Protein AF-A0A4Q3S4S1-F1 (afdb_monomer_lite)

Radius of gyration: 13.64 Å; chains: 1; bounding box: 35×16×42 Å

Secondary structure (DSSP, 8-state):
----SSHHHHHHHHHHHHHHHHHHHHHH----HHHHHHHHHHHSSHHHHHHTT--

Sequence (55 aa):
VEGNRMVNMQLTNSKLVDRGTQMVMMRTGITDYEKAQQLLLKYGSVKKAVESTYQ

Structure (mmCIF, N/CA/C/O backbone):
data_AF-A0A4Q3S4S1-F1
#
_entry.id   AF-A0A4Q3S4S1-F1
#
loop_
_atom_site.group_PDB
_atom_site.id
_atom_site.type_symbol
_atom_site.label_atom_id
_atom_site.label_alt_id
_atom_site.label_comp_id
_atom_site.label_asym_id
_atom_site.label_entity_id
_atom_site.label_seq_id
_atom_site.pdbx_PDB_ins_code
_atom_site.Cartn_x
_atom_site.Cartn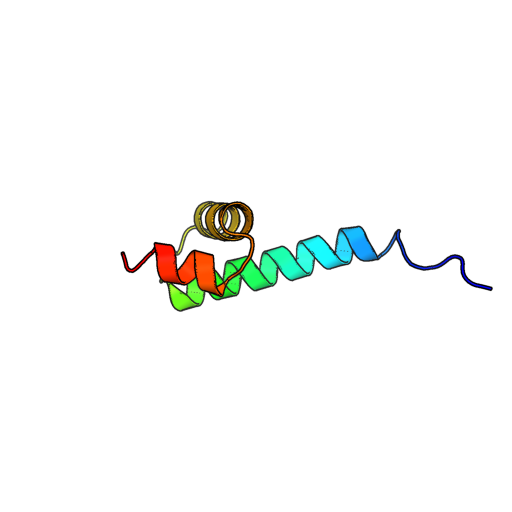_y
_atom_site.Cartn_z
_atom_site.occupancy
_atom_site.B_iso_or_equiv
_atom_site.auth_seq_id
_atom_site.auth_comp_id
_atom_site.auth_asym_id
_atom_site.auth_atom_id
_atom_site.pdbx_PDB_model_num
ATOM 1 N N . VAL A 1 1 ? 24.242 -6.875 -28.941 1.00 51.16 1 VAL A N 1
ATOM 2 C CA . VAL A 1 1 ? 22.879 -7.384 -28.666 1.00 51.16 1 VAL A CA 1
ATOM 3 C C . VAL A 1 1 ? 22.436 -6.979 -27.265 1.00 51.16 1 VAL A C 1
ATOM 5 O O . VAL A 1 1 ? 22.530 -7.798 -26.377 1.00 51.16 1 VAL A O 1
ATOM 8 N N . GLU A 1 2 ? 21.962 -5.750 -27.035 1.00 40.25 2 GLU A N 1
ATOM 9 C CA . GLU A 1 2 ? 21.308 -5.381 -25.757 1.00 40.25 2 GLU A CA 1
ATOM 10 C C . GLU A 1 2 ? 20.285 -4.255 -25.980 1.00 40.25 2 GLU A C 1
ATOM 12 O O . GLU A 1 2 ? 20.416 -3.140 -25.494 1.00 40.25 2 GLU A O 1
ATOM 17 N N . GLY A 1 3 ? 19.259 -4.546 -26.779 1.00 44.06 3 GLY A N 1
ATOM 18 C CA . GLY A 1 3 ? 18.150 -3.632 -27.068 1.00 44.06 3 GLY A CA 1
ATOM 19 C C . GLY A 1 3 ? 16.848 -4.041 -26.384 1.00 44.06 3 GLY A C 1
ATOM 20 O O . GLY A 1 3 ? 15.794 -3.926 -26.994 1.00 44.06 3 GLY A O 1
ATOM 21 N N . ASN A 1 4 ? 16.895 -4.606 -25.172 1.00 53.69 4 ASN A N 1
ATOM 22 C CA . ASN A 1 4 ? 15.707 -5.225 -24.583 1.00 53.69 4 ASN A CA 1
ATOM 23 C C . ASN A 1 4 ? 15.632 -5.014 -23.068 1.00 53.69 4 ASN A C 1
ATOM 25 O O . ASN A 1 4 ? 15.924 -5.935 -22.312 1.00 53.69 4 ASN A O 1
ATOM 29 N N . ARG A 1 5 ? 15.294 -3.805 -22.591 1.00 48.88 5 ARG A N 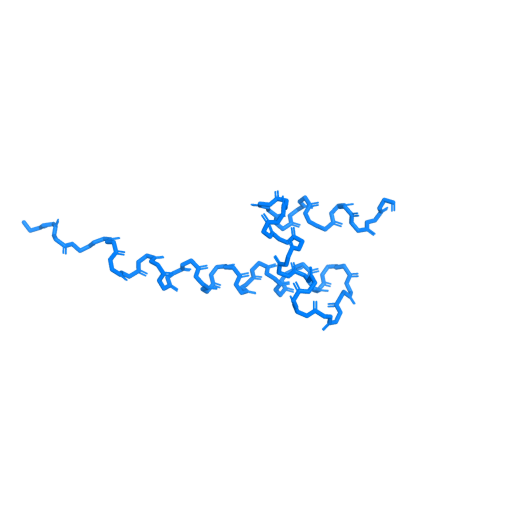1
ATOM 30 C CA . ARG A 1 5 ? 15.055 -3.627 -21.141 1.00 48.88 5 ARG A CA 1
ATOM 31 C C . ARG A 1 5 ? 14.067 -2.549 -20.686 1.00 48.88 5 ARG A C 1
ATOM 33 O O . ARG A 1 5 ? 13.705 -2.580 -19.519 1.00 48.88 5 ARG A O 1
ATOM 40 N N . MET A 1 6 ? 13.547 -1.666 -21.545 1.00 52.91 6 MET A N 1
ATOM 41 C CA . MET A 1 6 ? 12.625 -0.605 -21.076 1.00 52.91 6 MET A CA 1
ATOM 42 C C . MET A 1 6 ? 11.159 -0.764 -21.493 1.00 52.91 6 MET A C 1
ATOM 44 O O . MET A 1 6 ? 10.284 -0.293 -20.773 1.00 52.91 6 MET A O 1
ATOM 48 N N . VAL A 1 7 ? 10.856 -1.486 -22.575 1.00 46.75 7 VAL A N 1
ATOM 49 C CA . VAL A 1 7 ? 9.466 -1.618 -23.063 1.00 46.75 7 VAL A CA 1
ATOM 50 C C . VAL A 1 7 ? 8.642 -2.588 -22.201 1.00 46.75 7 VAL A C 1
ATOM 52 O O . VAL A 1 7 ? 7.468 -2.348 -21.942 1.00 46.75 7 VAL A O 1
ATOM 55 N N . ASN A 1 8 ? 9.272 -3.624 -21.637 1.00 45.09 8 ASN A N 1
ATOM 56 C CA . ASN A 1 8 ? 8.599 -4.547 -20.713 1.00 45.09 8 ASN A CA 1
ATOM 57 C C . ASN A 1 8 ? 8.516 -4.015 -19.272 1.00 45.09 8 ASN A C 1
ATOM 59 O O . ASN A 1 8 ? 7.710 -4.506 -18.490 1.00 45.09 8 ASN A O 1
ATOM 63 N N . MET A 1 9 ? 9.328 -3.025 -18.888 1.00 46.88 9 MET A N 1
ATOM 64 C CA . MET A 1 9 ? 9.443 -2.602 -17.485 1.00 46.88 9 MET A CA 1
ATOM 65 C C . MET A 1 9 ? 8.279 -1.712 -17.025 1.00 46.88 9 MET A C 1
ATOM 67 O O . MET A 1 9 ? 7.859 -1.812 -15.874 1.00 46.88 9 MET A O 1
ATOM 71 N N . GLN A 1 10 ? 7.691 -0.917 -17.927 1.00 46.12 10 GLN A N 1
ATOM 72 C CA . GLN A 1 10 ? 6.477 -0.139 -17.635 1.00 46.12 10 GLN A CA 1
ATOM 73 C C . GLN A 1 10 ? 5.267 -1.049 -17.338 1.00 46.12 10 GLN A C 1
ATOM 75 O O . GLN A 1 10 ? 4.530 -0.795 -16.389 1.00 46.12 10 GLN A O 1
ATOM 80 N N . LEU A 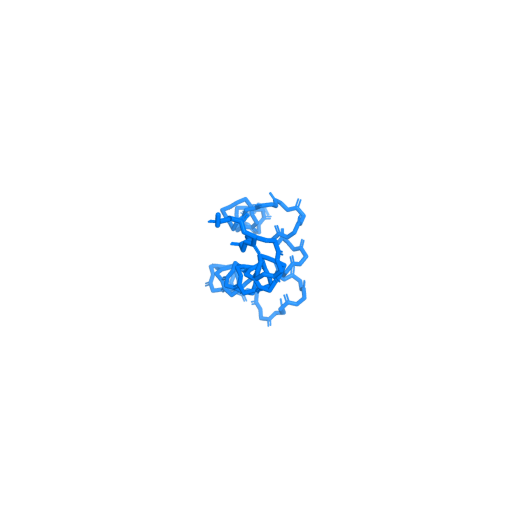1 11 ? 5.127 -2.166 -18.065 1.00 48.31 11 LEU A N 1
ATOM 81 C CA . LEU A 1 11 ? 4.146 -3.230 -17.788 1.00 48.31 11 LEU A CA 1
ATOM 82 C C . LEU A 1 11 ? 4.494 -4.068 -16.541 1.00 48.31 11 LEU A C 1
ATOM 84 O O . LEU A 1 11 ? 3.604 -4.594 -15.874 1.00 48.31 11 LEU A O 1
ATOM 88 N N . THR A 1 12 ? 5.780 -4.208 -16.201 1.00 51.62 12 THR A N 1
ATOM 89 C CA . THR A 1 12 ? 6.212 -4.872 -14.957 1.00 51.62 12 THR A CA 1
ATOM 90 C C . THR A 1 12 ? 5.838 -4.050 -13.724 1.00 51.62 12 THR A C 1
ATOM 92 O O . THR A 1 12 ? 5.452 -4.627 -12.707 1.00 51.62 12 THR A O 1
ATOM 95 N N . ASN A 1 13 ? 5.883 -2.717 -13.812 1.00 66.50 13 ASN A N 1
ATOM 96 C CA . ASN A 1 13 ? 5.515 -1.852 -12.695 1.00 66.50 13 ASN A CA 1
ATOM 97 C C . ASN A 1 13 ? 4.022 -1.902 -12.377 1.00 66.50 13 ASN A C 1
ATOM 99 O O . ASN A 1 13 ? 3.691 -1.981 -11.201 1.00 66.50 13 ASN A O 1
ATOM 103 N N . SER A 1 14 ? 3.125 -1.944 -13.366 1.00 80.25 14 SER A N 1
ATOM 104 C CA . SER A 1 14 ? 1.687 -2.069 -13.075 1.00 80.25 14 SER A CA 1
ATOM 105 C C . SER A 1 14 ? 1.367 -3.364 -1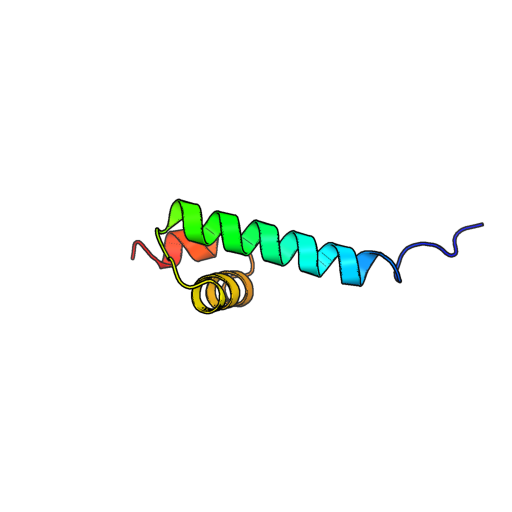2.321 1.00 80.25 14 SER A C 1
ATOM 107 O O . SER A 1 14 ? 0.686 -3.323 -11.304 1.00 80.25 14 SER A O 1
ATOM 109 N N . LYS A 1 15 ? 1.969 -4.501 -12.701 1.00 83.75 15 LYS A N 1
ATOM 110 C CA . LYS A 1 15 ? 1.804 -5.774 -11.967 1.00 83.75 15 LYS A CA 1
ATOM 111 C C . LYS A 1 15 ? 2.392 -5.748 -10.553 1.00 83.75 15 LYS A C 1
ATOM 113 O O . LYS A 1 15 ? 1.890 -6.439 -9.667 1.00 83.75 15 LYS A O 1
ATOM 118 N N . LEU A 1 16 ? 3.489 -5.021 -10.341 1.00 84.31 16 LEU A N 1
ATOM 119 C CA . LEU A 1 16 ? 4.090 -4.859 -9.014 1.00 84.31 16 LEU A CA 1
ATOM 120 C C . LEU A 1 16 ? 3.257 -3.930 -8.131 1.00 84.31 16 LEU A C 1
ATOM 122 O O . LEU A 1 16 ? 3.066 -4.239 -6.957 1.00 84.31 16 LEU A O 1
ATOM 126 N N . VAL A 1 17 ? 2.731 -2.845 -8.702 1.00 86.12 17 VAL A N 1
ATOM 127 C CA . VAL A 1 17 ? 1.796 -1.937 -8.034 1.00 86.12 17 VAL A CA 1
ATOM 128 C C . VAL A 1 17 ? 0.534 -2.698 -7.653 1.00 86.12 17 VAL A C 1
ATOM 130 O O . VAL A 1 17 ? 0.161 -2.659 -6.489 1.00 86.12 17 VAL A O 1
ATOM 133 N N . ASP A 1 18 ? -0.048 -3.488 -8.557 1.00 90.69 18 ASP A N 1
ATOM 134 C CA . ASP A 1 18 ? -1.252 -4.267 -8.256 1.00 90.69 18 ASP A CA 1
ATOM 135 C C . ASP A 1 18 ? -1.026 -5.287 -7.137 1.00 90.69 18 ASP A C 1
ATOM 137 O O . ASP A 1 18 ? -1.814 -5.380 -6.194 1.00 90.69 18 ASP A O 1
ATOM 141 N N . ARG A 1 19 ? 0.094 -6.020 -7.179 1.00 91.56 19 ARG A N 1
ATOM 142 C CA . ARG A 1 19 ? 0.473 -6.936 -6.092 1.00 91.56 19 ARG A CA 1
ATOM 143 C C . ARG A 1 19 ? 0.693 -6.200 -4.777 1.00 91.56 19 ARG A C 1
ATOM 145 O O . ARG A 1 19 ? 0.270 -6.694 -3.735 1.00 91.56 19 ARG A O 1
ATOM 152 N N . GLY A 1 20 ? 1.338 -5.038 -4.813 1.00 92.44 20 GLY A N 1
ATOM 153 C CA . GLY A 1 20 ? 1.523 -4.201 -3.635 1.00 92.44 20 GLY A CA 1
ATOM 154 C C . GLY A 1 20 ? 0.187 -3.736 -3.058 1.00 92.44 20 GLY A C 1
ATOM 155 O O . GLY A 1 20 ? -0.009 -3.831 -1.851 1.00 92.44 20 GLY A O 1
ATOM 156 N N . THR A 1 21 ? -0.751 -3.315 -3.908 1.00 93.56 21 THR A N 1
ATOM 157 C CA . THR A 1 21 ? -2.089 -2.873 -3.504 1.00 93.56 21 THR A CA 1
ATOM 158 C C . THR A 1 21 ? -2.839 -4.014 -2.828 1.00 93.56 21 THR A C 1
ATOM 160 O O . THR A 1 21 ? -3.323 -3.848 -1.713 1.00 93.56 21 THR A O 1
ATOM 163 N N . GLN A 1 22 ? -2.841 -5.205 -3.433 1.00 94.38 22 GLN A N 1
ATOM 164 C CA . GLN A 1 22 ? -3.443 -6.410 -2.853 1.00 94.38 22 GLN A CA 1
ATOM 165 C C . GLN A 1 22 ? -2.813 -6.782 -1.500 1.00 94.38 22 GLN A C 1
ATOM 167 O O . GLN A 1 22 ? -3.521 -7.153 -0.565 1.00 94.38 22 GLN A O 1
ATOM 172 N N . MET A 1 23 ? -1.489 -6.650 -1.354 1.00 93.88 23 MET A N 1
ATOM 173 C CA . MET A 1 23 ? -0.822 -6.878 -0.066 1.00 93.88 23 MET A CA 1
ATOM 174 C C . MET A 1 23 ? -1.229 -5.854 0.993 1.00 93.88 23 MET A C 1
ATOM 176 O O . MET A 1 23 ? -1.413 -6.238 2.146 1.00 93.88 23 MET A O 1
ATOM 180 N N . VAL A 1 24 ? -1.372 -4.576 0.623 1.00 93.31 24 VAL A N 1
ATOM 181 C CA . VAL A 1 24 ? -1.883 -3.541 1.531 1.00 93.31 24 VAL A CA 1
ATOM 182 C C . VAL A 1 24 ? -3.301 -3.906 1.961 1.00 93.31 24 VAL A C 1
ATOM 184 O O . VAL A 1 24 ? -3.530 -4.044 3.155 1.00 93.31 24 VAL A O 1
ATOM 187 N N . MET A 1 25 ? -4.209 -4.178 1.019 1.00 94.31 25 MET A N 1
ATOM 188 C CA . MET A 1 25 ? -5.598 -4.572 1.300 1.00 94.31 25 MET A CA 1
ATOM 189 C C . MET A 1 25 ? -5.698 -5.772 2.247 1.00 94.31 25 MET A C 1
ATOM 191 O O . MET A 1 25 ? -6.409 -5.710 3.246 1.00 94.31 25 MET A O 1
ATOM 195 N N . MET A 1 26 ? -4.944 -6.847 1.986 1.00 93.25 26 MET A N 1
ATOM 196 C CA . MET A 1 26 ? -4.952 -8.044 2.837 1.00 93.25 26 MET A CA 1
ATOM 197 C C . MET A 1 26 ? -4.463 -7.776 4.264 1.00 93.25 26 MET A C 1
ATOM 199 O O . MET A 1 26 ? -4.939 -8.406 5.202 1.00 93.25 26 MET A O 1
ATOM 203 N N . ARG A 1 27 ? -3.486 -6.880 4.438 1.00 92.38 27 ARG A N 1
ATOM 204 C CA . ARG A 1 27 ? -2.899 -6.573 5.751 1.00 92.38 27 ARG A CA 1
ATOM 205 C C . ARG A 1 27 ? -3.782 -5.615 6.546 1.00 92.38 27 ARG A C 1
ATOM 207 O O . ARG A 1 27 ? -3.998 -5.833 7.730 1.00 92.38 27 ARG A O 1
ATOM 214 N N . THR A 1 28 ? -4.282 -4.567 5.899 1.00 90.44 28 THR A N 1
ATOM 215 C CA . THR A 1 28 ? -5.038 -3.483 6.544 1.00 90.44 28 THR A CA 1
ATOM 216 C C . THR A 1 28 ? -6.538 -3.759 6.616 1.00 90.44 28 THR A C 1
ATOM 218 O O . THR A 1 28 ? -7.254 -3.056 7.322 1.00 90.44 28 THR A O 1
ATOM 221 N N . GLY A 1 29 ? -7.033 -4.761 5.882 1.00 92.19 29 GLY A N 1
ATOM 222 C CA . GLY A 1 29 ? -8.463 -5.038 5.747 1.00 92.19 29 GLY A CA 1
ATOM 223 C C . GLY A 1 29 ? -9.199 -4.044 4.843 1.00 92.19 29 GLY A C 1
ATOM 224 O O . GLY A 1 29 ? -10.427 -4.057 4.796 1.00 92.19 29 GLY A O 1
ATOM 225 N N . ILE A 1 30 ? -8.480 -3.172 4.125 1.00 91.31 30 ILE A N 1
ATOM 226 C CA . ILE A 1 30 ? -9.087 -2.231 3.181 1.00 91.31 30 ILE A CA 1
ATOM 227 C C . ILE A 1 30 ? -9.693 -3.015 2.012 1.00 91.31 30 ILE A C 1
ATOM 229 O O . ILE A 1 30 ? -8.989 -3.706 1.282 1.00 91.31 30 ILE A O 1
ATOM 233 N N . THR A 1 31 ? -11.000 -2.867 1.810 1.00 91.38 31 THR A N 1
ATOM 234 C CA . THR A 1 31 ? -11.732 -3.452 0.675 1.00 91.38 31 THR A CA 1
ATOM 235 C C . THR A 1 31 ? -11.698 -2.569 -0.574 1.00 91.38 31 THR A C 1
ATOM 237 O O . THR A 1 31 ? -11.955 -3.051 -1.674 1.00 91.38 31 THR A O 1
ATOM 240 N N . ASP A 1 32 ? -11.345 -1.293 -0.415 1.00 93.88 32 ASP A N 1
ATOM 241 C CA . ASP A 1 32 ? -11.228 -0.318 -1.497 1.00 93.88 32 ASP A CA 1
ATOM 242 C C . ASP A 1 32 ? -9.836 -0.364 -2.146 1.00 93.88 32 ASP A C 1
ATOM 244 O O . ASP A 1 32 ? -8.820 0.029 -1.559 1.00 93.88 32 ASP A O 1
ATOM 248 N N . TYR A 1 33 ? -9.809 -0.838 -3.388 1.00 93.00 33 TYR A N 1
ATOM 249 C CA . TYR A 1 33 ? -8.591 -0.963 -4.173 1.00 93.00 33 TYR A CA 1
ATOM 250 C C . TYR A 1 33 ? -7.918 0.382 -4.454 1.00 93.00 33 TYR A C 1
ATOM 252 O O . TYR A 1 33 ? -6.702 0.495 -4.298 1.00 93.00 33 TYR A O 1
ATOM 260 N N . GLU A 1 34 ? -8.681 1.410 -4.839 1.00 92.19 34 GLU A N 1
ATOM 261 C CA . GLU A 1 34 ? -8.114 2.723 -5.157 1.00 92.19 34 GLU A CA 1
ATOM 262 C C . GLU A 1 34 ? -7.489 3.343 -3.916 1.00 92.19 34 GLU A C 1
ATOM 264 O O . GLU A 1 34 ? -6.372 3.860 -3.967 1.00 92.19 34 GLU A O 1
ATOM 269 N N . LYS A 1 35 ? -8.158 3.216 -2.768 1.00 91.31 35 LYS A N 1
ATOM 270 C CA . LYS A 1 35 ? -7.628 3.707 -1.496 1.00 91.31 35 LYS A CA 1
ATOM 271 C C . LYS A 1 35 ? -6.327 3.005 -1.111 1.00 91.31 35 LYS A C 1
ATOM 273 O O . LYS A 1 35 ? -5.365 3.664 -0.710 1.00 91.31 35 LYS A O 1
ATOM 278 N N . ALA A 1 36 ? -6.265 1.682 -1.256 1.00 92.75 36 ALA A N 1
ATOM 279 C CA . ALA A 1 36 ? -5.051 0.914 -0.992 1.00 92.75 36 ALA A CA 1
ATOM 280 C C . ALA A 1 36 ? -3.924 1.229 -1.994 1.00 92.75 36 ALA A C 1
ATOM 282 O O . ALA A 1 36 ? -2.758 1.306 -1.601 1.00 92.75 36 ALA A O 1
ATOM 283 N N . GLN A 1 37 ? -4.260 1.474 -3.263 1.00 92.69 37 GLN A N 1
ATOM 284 C CA . GLN A 1 37 ? -3.301 1.867 -4.293 1.00 92.69 37 GLN A CA 1
ATOM 285 C C . GLN A 1 37 ? -2.746 3.266 -4.014 1.00 92.69 37 GLN A C 1
ATOM 287 O O . GLN A 1 37 ? -1.534 3.465 -4.055 1.00 92.69 37 GLN A O 1
ATOM 292 N N . GLN A 1 38 ? -3.601 4.228 -3.662 1.00 91.38 38 GLN A N 1
ATOM 293 C CA . GLN A 1 38 ? -3.176 5.571 -3.270 1.00 91.38 38 GLN A CA 1
ATOM 294 C C . GLN A 1 38 ? -2.279 5.533 -2.034 1.00 91.38 38 GLN A C 1
ATOM 296 O O . GLN A 1 38 ? -1.268 6.229 -1.998 1.00 91.38 38 GLN A O 1
ATOM 301 N N . LEU A 1 39 ? -2.595 4.693 -1.045 1.00 90.50 39 LEU A N 1
ATOM 302 C CA . LEU A 1 39 ? -1.737 4.453 0.116 1.00 90.50 39 LEU A CA 1
ATOM 303 C C . LEU A 1 39 ? -0.367 3.908 -0.301 1.00 90.50 39 LEU A C 1
ATOM 305 O O . LEU A 1 39 ? 0.664 4.454 0.093 1.00 90.50 39 LEU A O 1
ATOM 309 N N . LEU A 1 40 ? -0.339 2.873 -1.138 1.00 89.50 40 LEU A N 1
ATOM 310 C CA . LEU A 1 40 ? 0.907 2.297 -1.631 1.00 89.50 40 LEU A CA 1
ATOM 311 C C . LEU A 1 40 ? 1.754 3.327 -2.389 1.00 89.50 40 LEU A C 1
ATOM 313 O O . LEU A 1 40 ? 2.955 3.423 -2.142 1.00 89.50 40 LEU A O 1
ATOM 317 N N . LEU A 1 41 ? 1.136 4.107 -3.277 1.00 89.44 41 LEU A N 1
ATOM 318 C CA . LEU A 1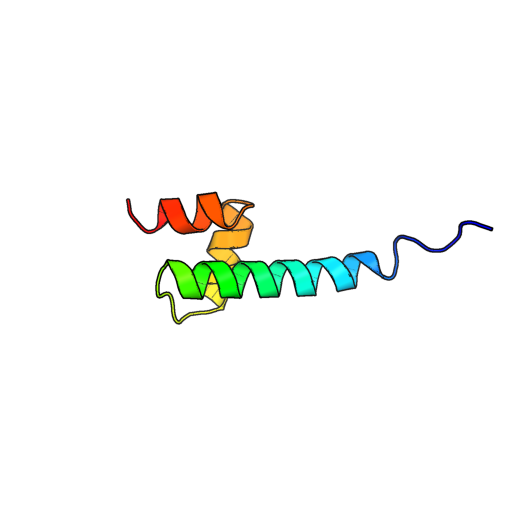 41 ? 1.808 5.140 -4.066 1.00 89.44 41 LEU A CA 1
ATOM 319 C C . LEU A 1 41 ? 2.288 6.305 -3.192 1.00 89.44 41 LEU A C 1
ATOM 321 O O . LEU A 1 41 ? 3.396 6.797 -3.385 1.00 89.44 41 LEU A O 1
ATOM 325 N N . LYS A 1 42 ? 1.497 6.709 -2.194 1.00 89.06 42 LYS A N 1
ATOM 326 C CA . LYS A 1 42 ? 1.827 7.793 -1.259 1.00 89.06 42 LYS A CA 1
ATOM 327 C C . LYS A 1 42 ? 3.021 7.451 -0.374 1.00 89.06 42 LYS A C 1
ATOM 329 O O . LYS A 1 42 ? 3.871 8.303 -0.135 1.00 89.06 42 LYS A O 1
ATOM 334 N N . TYR A 1 43 ? 3.080 6.222 0.133 1.00 89.81 43 TYR A N 1
ATOM 335 C CA . TYR A 1 43 ? 4.126 5.792 1.064 1.00 89.81 43 TYR A CA 1
ATOM 336 C C . TYR A 1 43 ? 5.311 5.097 0.373 1.00 89.81 43 TYR A C 1
ATOM 338 O O . TYR A 1 43 ? 6.372 4.930 0.982 1.00 89.81 43 TYR A O 1
ATOM 346 N N . GLY A 1 44 ? 5.149 4.691 -0.889 1.00 83.75 44 GLY A N 1
ATOM 347 C CA . GLY A 1 44 ? 6.180 4.074 -1.727 1.00 83.75 44 GLY A CA 1
ATOM 348 C C . GLY A 1 44 ? 6.565 2.644 -1.332 1.00 83.75 44 GLY A C 1
ATOM 349 O O . GLY A 1 44 ? 7.401 2.032 -1.993 1.00 83.75 44 GLY A O 1
ATOM 350 N N . SER A 1 45 ? 5.993 2.087 -0.259 1.00 88.50 45 SER A N 1
ATOM 351 C CA . SER A 1 45 ? 6.195 0.690 0.131 1.00 88.50 45 SER A CA 1
ATOM 352 C C . SER A 1 45 ? 4.991 0.128 0.882 1.00 88.50 45 SER A C 1
ATOM 354 O O . SER A 1 45 ? 4.345 0.831 1.660 1.00 88.50 45 SER A O 1
ATOM 356 N N . VAL A 1 46 ? 4.727 -1.170 0.692 1.00 89.69 46 VAL A N 1
ATOM 357 C CA . VAL A 1 46 ? 3.638 -1.893 1.373 1.00 89.69 46 VAL A CA 1
ATOM 358 C C . VAL A 1 46 ? 3.767 -1.762 2.890 1.00 89.69 46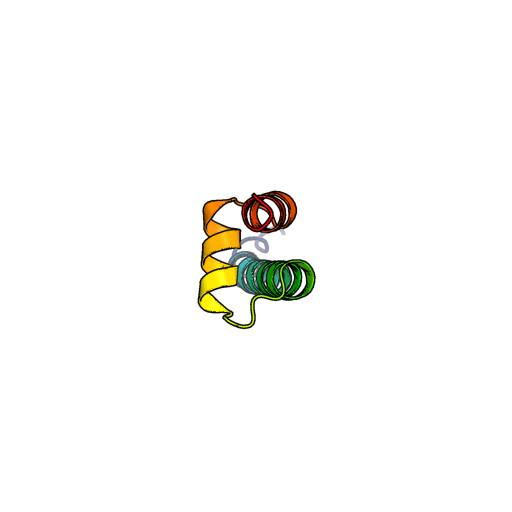 VAL A C 1
ATOM 360 O O . VAL A 1 46 ? 2.786 -1.483 3.563 1.00 89.69 46 VAL A O 1
ATOM 363 N N . LYS A 1 47 ? 4.983 -1.903 3.436 1.00 91.06 47 LYS A N 1
ATOM 364 C CA . LYS A 1 47 ? 5.226 -1.816 4.883 1.00 91.06 47 LYS A CA 1
ATOM 365 C C . LYS A 1 47 ? 4.782 -0.467 5.456 1.00 91.06 47 LYS A C 1
ATOM 367 O O . LYS A 1 47 ? 3.997 -0.445 6.395 1.00 91.06 47 LYS A O 1
ATOM 372 N N . LYS A 1 48 ? 5.223 0.639 4.847 1.00 90.19 48 LYS A N 1
ATOM 373 C CA . LYS A 1 48 ? 4.865 1.995 5.290 1.00 90.19 48 LYS A CA 1
ATOM 374 C C . LYS A 1 48 ? 3.372 2.286 5.101 1.00 90.19 48 LYS A C 1
ATOM 376 O O . LYS A 1 48 ? 2.768 2.931 5.949 1.00 90.19 48 LYS A O 1
ATOM 381 N N . ALA A 1 49 ? 2.785 1.804 4.003 1.00 90.81 49 ALA A N 1
ATOM 382 C CA . ALA A 1 49 ? 1.358 1.950 3.718 1.00 90.81 49 ALA A CA 1
ATOM 383 C C . ALA A 1 49 ? 0.469 1.175 4.704 1.00 90.81 49 ALA A C 1
ATOM 385 O O . ALA A 1 49 ? -0.635 1.608 5.000 1.00 90.81 49 ALA A O 1
ATOM 386 N N . VAL A 1 50 ? 0.943 0.034 5.204 1.00 91.06 50 VAL A N 1
ATOM 387 C CA . VAL A 1 50 ? 0.255 -0.772 6.217 1.00 91.06 50 VAL A CA 1
ATOM 388 C C . VAL A 1 50 ? 0.416 -0.147 7.606 1.00 91.06 50 VAL A C 1
ATOM 390 O O . VAL A 1 50 ? -0.571 0.042 8.307 1.00 91.06 50 VAL A O 1
ATOM 393 N N . GLU A 1 51 ? 1.634 0.247 7.986 1.00 91.38 51 GLU A N 1
ATOM 394 C CA . GLU A 1 51 ? 1.910 0.917 9.268 1.00 91.38 51 GLU A CA 1
ATOM 395 C C . GLU A 1 51 ? 1.090 2.203 9.446 1.00 91.38 51 GLU A C 1
ATOM 397 O O . GLU A 1 51 ? 0.575 2.444 10.534 1.00 91.38 51 GLU A O 1
ATOM 402 N N . SER A 1 52 ? 0.888 2.985 8.380 1.00 88.06 52 SER A N 1
ATOM 403 C CA . SER A 1 52 ? 0.095 4.219 8.446 1.00 88.06 52 SER A CA 1
ATOM 404 C C . SER A 1 52 ? -1.400 4.006 8.697 1.00 88.06 52 SER A C 1
ATOM 406 O O . SER A 1 52 ? -2.087 4.959 9.051 1.00 88.06 52 SER A O 1
ATOM 408 N N . THR A 1 53 ? -1.917 2.784 8.524 1.00 82.69 53 THR A N 1
ATOM 409 C CA . THR A 1 53 ? -3.328 2.465 8.813 1.00 82.69 53 THR A CA 1
ATOM 410 C C . THR A 1 53 ? -3.588 2.039 10.255 1.00 82.69 53 THR A C 1
ATOM 412 O O . THR A 1 53 ? -4.741 2.044 10.673 1.00 82.69 53 THR A O 1
ATOM 415 N N . TYR A 1 54 ? -2.547 1.686 11.014 1.00 75.88 54 TYR A N 1
ATOM 416 C CA . TYR A 1 54 ? -2.662 1.264 12.417 1.00 75.88 54 TYR A CA 1
ATOM 417 C C . TYR A 1 54 ? -2.372 2.388 13.420 1.00 75.88 54 TYR A C 1
ATOM 419 O O . TYR A 1 54 ? -2.228 2.113 14.612 1.00 75.88 54 TYR A O 1
ATOM 427 N N . GLN A 1 55 ? -2.216 3.621 12.936 1.00 59.59 55 GLN A N 1
ATOM 428 C CA . GLN A 1 55 ? -1.866 4.781 13.748 1.00 59.59 55 GLN A CA 1
ATOM 429 C C . GLN A 1 55 ? -3.099 5.548 14.229 1.00 59.59 55 GLN A C 1
ATOM 431 O O . GLN A 1 55 ? -4.130 5.520 13.518 1.00 59.59 55 GLN A O 1
#

Foldseek 3Di:
DPPDDDPVVVVVVVVVLQVLLVLLCVLLVDPDSVLSSCLCVVQVGSVRSNVVSVD

pLDDT: mean 79.82, std 17.98, range [40.25, 94.38]